Protein AF-A0A6G3Z5N4-F1 (afdb_monomer_lite)

pLDDT: m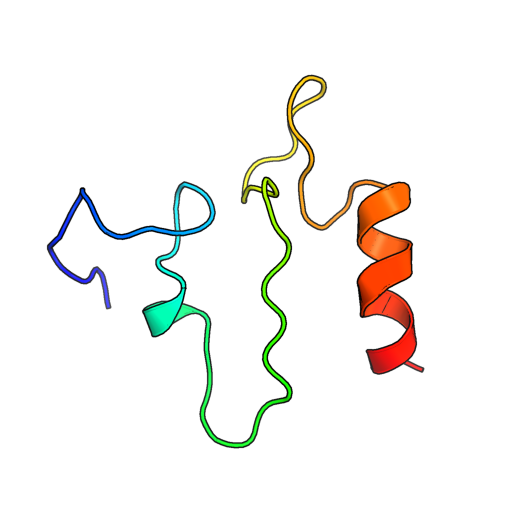ean 87.9, std 13.28, range [44.91, 97.12]

Structure (mmCIF, N/CA/C/O backbone):
data_AF-A0A6G3Z5N4-F1
#
_entry.id   AF-A0A6G3Z5N4-F1
#
loop_
_atom_site.group_PDB
_atom_site.id
_atom_site.type_symbol
_atom_site.label_atom_id
_atom_site.label_alt_id
_atom_site.label_comp_id
_atom_site.label_asym_id
_atom_site.label_entity_id
_atom_site.label_seq_id
_atom_site.pdbx_PDB_ins_code
_atom_site.Cartn_x
_atom_site.Cartn_y
_atom_site.Cartn_z
_atom_site.occupancy
_atom_site.B_iso_or_equiv
_atom_site.auth_seq_id
_atom_site.auth_comp_id
_atom_site.auth_asym_id
_atom_site.auth_atom_id
_atom_site.pdbx_PDB_model_num
ATOM 1 N N . LEU A 1 1 ? 2.328 -16.404 -9.559 1.00 46.47 1 LEU A N 1
ATOM 2 C CA . LEU A 1 1 ? 2.218 -15.771 -10.889 1.00 46.47 1 LEU A CA 1
ATOM 3 C C . LEU A 1 1 ? 3.246 -14.652 -10.962 1.00 46.47 1 LEU A C 1
ATOM 5 O O . LEU A 1 1 ? 3.020 -13.606 -10.377 1.00 46.47 1 LEU A O 1
ATOM 9 N N . THR A 1 2 ? 4.382 -14.876 -11.617 1.00 44.91 2 THR A N 1
ATOM 10 C CA . THR A 1 2 ? 5.162 -13.775 -12.195 1.00 44.91 2 THR A CA 1
ATOM 11 C C . THR A 1 2 ? 4.535 -13.532 -13.563 1.00 44.91 2 THR A C 1
ATOM 13 O O . THR A 1 2 ? 4.461 -14.448 -14.375 1.00 44.91 2 THR A O 1
ATOM 16 N N . THR A 1 3 ? 3.969 -12.357 -13.811 1.00 52.25 3 THR A N 1
ATOM 17 C CA . THR A 1 3 ? 3.192 -12.093 -15.038 1.00 52.25 3 THR A CA 1
ATOM 18 C C . THR A 1 3 ? 4.055 -12.004 -16.303 1.00 52.25 3 THR A C 1
ATOM 20 O O . THR A 1 3 ? 3.527 -11.718 -17.366 1.00 52.25 3 THR A O 1
ATOM 23 N N . GLY A 1 4 ? 5.372 -12.249 -16.232 1.00 55.59 4 GLY A N 1
ATOM 24 C CA . GLY A 1 4 ? 6.280 -12.251 -17.391 1.00 55.59 4 GLY A CA 1
ATOM 25 C C . GLY A 1 4 ? 6.501 -10.880 -18.045 1.00 55.59 4 GLY A C 1
ATOM 26 O O . GLY A 1 4 ? 7.427 -10.722 -18.833 1.00 55.59 4 GLY A O 1
ATOM 27 N N . GLU A 1 5 ? 5.709 -9.875 -17.683 1.00 60.09 5 GLU A N 1
ATOM 28 C CA . GLU A 1 5 ? 5.777 -8.511 -18.195 1.00 60.09 5 GLU A CA 1
ATOM 29 C C . GLU A 1 5 ? 6.477 -7.600 -17.189 1.00 60.09 5 GLU A C 1
ATOM 31 O O . GLU A 1 5 ? 5.858 -7.038 -16.292 1.00 60.09 5 GLU A O 1
ATOM 36 N N . GLY A 1 6 ? 7.789 -7.416 -17.351 1.00 59.22 6 GLY A N 1
ATOM 37 C CA . GLY A 1 6 ? 8.596 -6.539 -16.487 1.00 59.22 6 GLY A CA 1
ATOM 38 C C . GLY A 1 6 ? 8.217 -5.050 -16.528 1.00 59.22 6 GLY A C 1
ATOM 39 O O . GLY A 1 6 ? 8.739 -4.278 -15.735 1.00 59.22 6 GLY A O 1
ATOM 40 N N . ALA A 1 7 ? 7.321 -4.645 -17.433 1.00 65.81 7 ALA A N 1
ATOM 41 C CA . ALA A 1 7 ? 6.807 -3.279 -17.551 1.00 65.81 7 ALA A CA 1
ATOM 42 C C . ALA A 1 7 ? 5.442 -3.07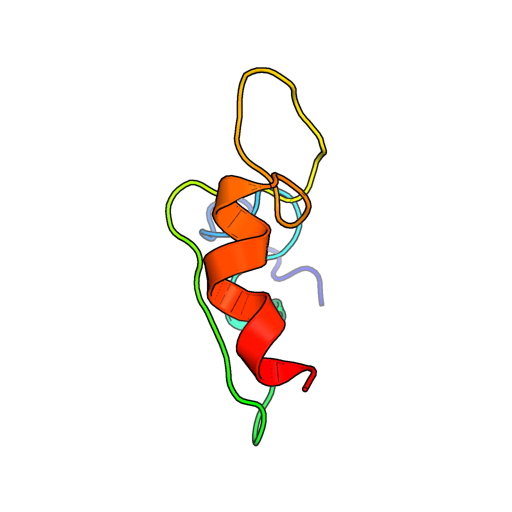7 -16.867 1.00 65.81 7 ALA A C 1
ATOM 44 O O . ALA A 1 7 ? 4.857 -1.999 -16.973 1.00 65.81 7 ALA A O 1
ATOM 45 N N . CYS A 1 8 ? 4.890 -4.104 -16.215 1.00 71.88 8 CYS A N 1
ATOM 46 C CA . CYS A 1 8 ? 3.610 -3.959 -15.537 1.00 71.88 8 CYS A CA 1
ATOM 47 C C . CYS A 1 8 ? 3.741 -3.038 -14.315 1.00 71.88 8 CYS A C 1
ATOM 49 O O . CYS A 1 8 ? 4.697 -3.109 -13.542 1.00 71.88 8 CYS A O 1
ATOM 51 N N . TRP A 1 9 ? 2.768 -2.142 -14.162 1.00 78.75 9 TRP A N 1
ATOM 52 C CA . TRP A 1 9 ? 2.733 -1.214 -13.042 1.00 78.75 9 TRP A CA 1
ATOM 53 C C . TRP A 1 9 ? 2.310 -1.935 -11.752 1.00 78.75 9 TRP A C 1
ATOM 55 O O . TRP A 1 9 ? 1.453 -2.828 -11.754 1.00 78.75 9 TRP A O 1
ATOM 65 N N . GLY A 1 10 ? 2.956 -1.567 -10.651 1.00 86.69 10 GLY A N 1
ATOM 66 C CA . GLY A 1 10 ? 2.906 -2.264 -9.374 1.00 86.69 10 GLY A CA 1
ATOM 67 C C . GLY A 1 10 ? 3.750 -1.551 -8.330 1.00 86.69 10 GLY A C 1
ATOM 68 O O . GLY A 1 10 ? 4.178 -0.418 -8.528 1.00 86.69 10 GLY A O 1
ATOM 69 N N . ASP A 1 11 ? 4.035 -2.246 -7.242 1.00 91.62 11 ASP A N 1
ATOM 70 C CA . ASP A 1 11 ? 4.794 -1.721 -6.102 1.00 91.62 11 ASP A CA 1
ATOM 71 C C . ASP A 1 11 ? 6.328 -1.871 -6.242 1.00 91.62 11 ASP A C 1
ATOM 73 O O . ASP A 1 11 ? 7.072 -1.755 -5.265 1.00 91.62 11 ASP A O 1
ATOM 77 N N . GLY A 1 12 ? 6.800 -2.196 -7.451 1.00 89.69 12 GLY A N 1
ATOM 78 C CA . GLY A 1 12 ? 8.191 -2.545 -7.756 1.00 89.69 12 GLY A CA 1
ATOM 79 C C . GLY A 1 12 ? 8.539 -4.036 -7.624 1.00 89.69 12 GLY A C 1
ATOM 80 O O . GLY A 1 12 ? 9.606 -4.435 -8.083 1.00 89.69 12 GLY A O 1
ATOM 81 N N . ILE A 1 13 ? 7.658 -4.865 -7.051 1.00 89.44 13 ILE A N 1
ATOM 82 C CA . ILE A 1 13 ? 7.832 -6.321 -6.874 1.00 89.44 13 ILE A CA 1
ATOM 83 C C . ILE A 1 13 ? 6.617 -7.097 -7.406 1.00 89.44 13 ILE A C 1
ATOM 85 O O . ILE A 1 13 ? 6.757 -8.052 -8.171 1.00 89.44 13 ILE A O 1
ATOM 89 N N . THR A 1 14 ? 5.420 -6.682 -7.003 1.00 89.69 14 THR A N 1
ATOM 90 C CA . THR A 1 14 ? 4.124 -7.286 -7.289 1.00 89.69 14 THR A CA 1
ATOM 91 C C . THR A 1 14 ? 3.312 -6.379 -8.224 1.00 89.69 14 THR A C 1
ATOM 93 O O . THR A 1 14 ? 3.033 -5.224 -7.888 1.00 89.69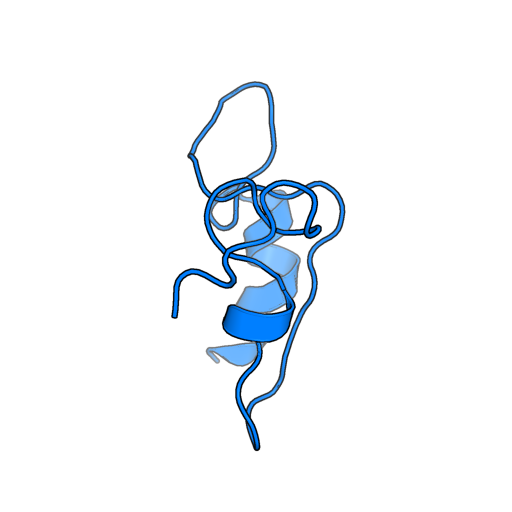 14 THR A O 1
ATOM 96 N N . PRO A 1 15 ? 2.876 -6.889 -9.388 1.00 91.06 15 PRO A N 1
ATOM 97 C CA . PRO A 1 15 ? 1.938 -6.188 -10.266 1.00 91.06 15 PRO A CA 1
ATOM 98 C C . PRO A 1 15 ? 0.586 -5.952 -9.579 1.00 91.06 15 PRO A C 1
ATOM 100 O O . PRO A 1 15 ? 0.095 -6.844 -8.883 1.00 91.06 15 PRO A O 1
ATOM 103 N N . ILE A 1 16 ? -0.092 -4.832 -9.860 1.00 90.19 16 ILE A N 1
ATOM 104 C CA . ILE A 1 16 ? -1.438 -4.550 -9.301 1.00 90.19 16 ILE A CA 1
ATOM 105 C C . ILE A 1 16 ? -2.422 -5.688 -9.598 1.00 90.19 16 ILE A C 1
ATOM 107 O O . ILE A 1 16 ? -3.170 -6.129 -8.728 1.00 90.19 16 ILE A O 1
ATOM 111 N N . THR A 1 17 ? -2.392 -6.209 -10.825 1.00 89.94 17 THR A N 1
ATOM 112 C CA . THR A 1 17 ? -3.276 -7.298 -11.265 1.00 89.94 17 THR A CA 1
ATOM 113 C C . THR A 1 17 ? -3.044 -8.605 -10.511 1.00 89.94 17 THR A C 1
ATOM 115 O O . THR A 1 17 ? -3.966 -9.408 -10.412 1.00 89.94 17 THR A O 1
ATOM 118 N N . ALA A 1 18 ? -1.839 -8.821 -9.973 1.00 90.44 18 ALA A N 1
ATOM 119 C CA . ALA A 1 18 ? -1.514 -9.975 -9.141 1.00 90.44 18 ALA A CA 1
ATOM 120 C C . ALA A 1 18 ? -1.825 -9.734 -7.654 1.00 90.44 18 ALA A C 1
ATOM 122 O O . ALA A 1 18 ? -2.090 -10.694 -6.933 1.00 90.44 18 ALA A O 1
ATOM 123 N N . ALA A 1 19 ? -1.793 -8.476 -7.203 1.00 92.31 19 ALA A N 1
ATOM 124 C CA . ALA A 1 19 ? -2.148 -8.090 -5.840 1.00 92.31 19 ALA A CA 1
ATOM 125 C C . ALA A 1 19 ? -3.667 -8.098 -5.605 1.00 92.31 19 ALA A C 1
ATOM 127 O O . ALA A 1 19 ? -4.120 -8.393 -4.500 1.00 92.31 19 ALA A O 1
ATOM 128 N N . HIS A 1 20 ? -4.462 -7.783 -6.633 1.00 94.06 20 HIS A N 1
ATOM 129 C CA . HIS A 1 20 ? -5.914 -7.735 -6.505 1.00 94.06 20 HIS A CA 1
ATOM 130 C C . HIS A 1 20 ? -6.540 -9.130 -6.438 1.00 94.06 20 HIS A C 1
ATOM 132 O O . HIS A 1 20 ? -6.312 -9.981 -7.297 1.00 94.06 20 HIS A O 1
ATOM 138 N N . LEU A 1 21 ? -7.408 -9.333 -5.448 1.00 95.00 21 LEU A N 1
ATOM 139 C CA . LEU A 1 21 ? -8.145 -10.579 -5.259 1.00 95.00 21 LEU A CA 1
ATOM 140 C C . LEU A 1 21 ? -9.639 -10.378 -5.509 1.00 95.00 21 LEU A C 1
ATOM 142 O O . LEU A 1 21 ? -10.231 -9.357 -5.143 1.00 95.00 21 LEU A O 1
ATOM 146 N N . ALA A 1 22 ? -10.266 -11.382 -6.122 1.00 95.62 22 ALA A N 1
ATOM 147 C CA . ALA A 1 22 ? -11.713 -11.411 -6.275 1.00 95.62 22 ALA A CA 1
ATOM 148 C C . ALA A 1 22 ? -12.387 -11.433 -4.896 1.00 95.62 22 ALA A C 1
ATOM 150 O O . ALA A 1 22 ? -11.923 -12.112 -3.982 1.00 95.62 22 ALA A O 1
ATOM 151 N N . HIS A 1 23 ? -13.492 -10.696 -4.765 1.00 95.69 23 HIS A N 1
ATOM 152 C CA . HIS A 1 23 ? -14.273 -10.556 -3.527 1.00 95.69 23 HIS A CA 1
ATOM 153 C C . HIS A 1 23 ? -13.550 -9.872 -2.353 1.00 95.69 23 HIS A C 1
ATOM 155 O O . HIS A 1 23 ? -14.145 -9.725 -1.288 1.00 95.69 23 HIS A O 1
ATOM 161 N N . ALA A 1 24 ? -12.316 -9.402 -2.544 1.00 95.44 24 ALA A N 1
ATOM 162 C CA . ALA A 1 24 ? -11.633 -8.546 -1.586 1.00 95.44 24 ALA A CA 1
ATOM 163 C C . ALA A 1 24 ? -11.944 -7.067 -1.847 1.00 95.44 24 ALA A C 1
ATOM 165 O O . ALA A 1 24 ? -12.225 -6.651 -2.977 1.00 95.44 24 ALA A O 1
ATOM 166 N N . LYS A 1 25 ? -11.832 -6.246 -0.799 1.00 95.06 25 LYS A N 1
ATOM 167 C CA . LYS A 1 25 ? -11.711 -4.799 -0.968 1.00 95.06 25 LYS A CA 1
ATOM 168 C C . LYS A 1 25 ? -10.282 -4.490 -1.406 1.00 95.06 25 LYS A C 1
ATOM 170 O O . LYS A 1 25 ? -9.361 -4.536 -0.600 1.00 95.06 25 LYS A O 1
ATOM 175 N N . ASN A 1 26 ? -10.113 -4.208 -2.692 1.00 95.44 26 ASN A N 1
ATOM 176 C CA . ASN A 1 26 ? -8.815 -3.884 -3.270 1.00 95.44 26 ASN A CA 1
ATOM 177 C C . ASN A 1 26 ? -8.546 -2.380 -3.159 1.00 95.44 26 ASN A C 1
ATOM 179 O O . ASN A 1 26 ? -9.408 -1.570 -3.504 1.00 95.44 26 ASN A O 1
ATOM 183 N N . LEU A 1 27 ? -7.355 -2.021 -2.684 1.00 95.50 27 LEU A N 1
ATOM 184 C CA . LEU A 1 27 ? -6.884 -0.644 -2.558 1.00 95.50 27 LEU A CA 1
ATOM 185 C C . LEU A 1 27 ? -5.620 -0.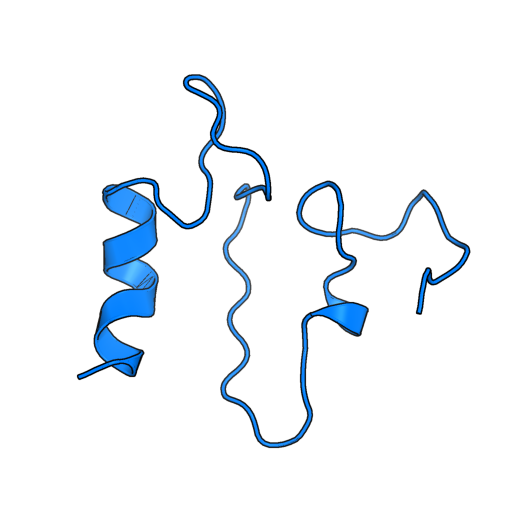484 -3.398 1.00 95.50 27 LEU A C 1
ATOM 187 O O . LEU A 1 27 ? -4.730 -1.329 -3.340 1.00 95.50 27 LEU A O 1
ATOM 191 N N . VAL A 1 28 ? -5.536 0.618 -4.138 1.00 94.69 28 VAL A N 1
ATOM 192 C CA . VAL A 1 28 ? -4.318 1.021 -4.847 1.00 94.69 28 VAL A CA 1
ATOM 193 C C . VAL A 1 28 ? -3.821 2.301 -4.198 1.00 94.69 28 VAL A C 1
ATOM 195 O O . VAL A 1 28 ? -4.528 3.308 -4.188 1.00 94.69 28 VAL A O 1
ATOM 198 N N . LEU A 1 29 ? -2.619 2.240 -3.634 1.00 94.69 29 LEU A N 1
ATOM 199 C CA . LEU A 1 29 ? -1.963 3.361 -2.971 1.00 94.69 29 LEU A CA 1
ATOM 200 C C . LEU A 1 29 ? -0.974 3.970 -3.969 1.00 94.69 29 LEU A C 1
ATOM 202 O O . LEU A 1 29 ? -0.019 3.312 -4.379 1.00 94.69 29 LEU A O 1
ATOM 206 N N . GLN A 1 30 ? -1.251 5.194 -4.417 1.00 92.75 30 GLN A N 1
ATOM 207 C CA . GLN A 1 30 ? -0.458 5.855 -5.453 1.00 92.75 30 GLN A CA 1
ATOM 208 C C . GLN A 1 30 ? 0.946 6.193 -4.935 1.00 92.75 30 GLN A C 1
ATOM 210 O O . GLN A 1 30 ? 1.083 6.705 -3.828 1.00 92.75 30 GLN A O 1
ATOM 215 N N . ASP A 1 31 ? 1.968 5.931 -5.754 1.00 92.38 31 ASP A N 1
ATOM 216 C CA . ASP A 1 31 ? 3.383 6.205 -5.456 1.00 92.38 31 ASP A CA 1
ATOM 217 C C . ASP A 1 31 ? 3.901 5.533 -4.164 1.00 92.38 31 ASP A C 1
ATOM 219 O O . ASP A 1 31 ? 4.833 6.018 -3.521 1.00 92.38 31 ASP A O 1
ATOM 223 N N . VAL A 1 32 ? 3.314 4.383 -3.808 1.00 94.88 32 VAL A N 1
ATOM 224 C CA . VAL A 1 32 ? 3.712 3.531 -2.678 1.00 94.88 32 VAL A CA 1
ATOM 225 C C . VAL A 1 32 ? 4.293 2.214 -3.190 1.00 94.88 32 VAL A C 1
ATOM 227 O O . VAL A 1 32 ? 3.767 1.609 -4.123 1.00 94.88 32 VAL A O 1
ATOM 230 N N . TYR A 1 33 ? 5.371 1.755 -2.555 1.00 94.38 33 TYR A N 1
ATOM 231 C CA . TYR A 1 33 ? 6.169 0.619 -3.016 1.00 94.38 33 TYR A CA 1
ATOM 232 C C . TYR A 1 33 ? 6.291 -0.484 -1.961 1.00 94.38 33 TYR A C 1
ATOM 234 O O . TYR A 1 33 ? 5.921 -0.315 -0.798 1.00 94.38 33 TYR A O 1
ATOM 242 N N . HIS A 1 34 ? 6.827 -1.635 -2.373 1.00 94.12 34 HIS A N 1
ATOM 243 C CA . HIS A 1 34 ? 6.940 -2.813 -1.515 1.00 94.12 34 HIS A CA 1
ATOM 244 C C . HIS A 1 34 ? 7.974 -2.645 -0.401 1.00 94.12 34 HIS A C 1
ATOM 246 O O . HIS A 1 34 ? 7.776 -3.084 0.732 1.00 94.12 34 HIS A O 1
ATOM 252 N N . SER A 1 35 ? 9.113 -2.050 -0.752 1.00 92.50 35 SER A N 1
ATOM 253 C CA . SER A 1 35 ? 10.292 -2.028 0.105 1.00 92.50 35 SER A CA 1
ATOM 254 C C . SER A 1 35 ? 10.253 -0.840 1.066 1.00 92.50 35 SER A C 1
ATOM 256 O O . SER A 1 35 ? 10.096 0.287 0.599 1.00 92.50 35 SER A O 1
ATOM 258 N N . PRO A 1 36 ? 10.483 -1.048 2.377 1.00 90.94 36 PRO A N 1
ATOM 259 C CA . PRO A 1 36 ? 10.660 0.044 3.326 1.00 90.94 36 PRO A CA 1
ATOM 260 C C . PRO A 1 36 ? 11.893 0.869 2.957 1.00 90.94 36 PRO A C 1
ATOM 262 O O . PRO A 1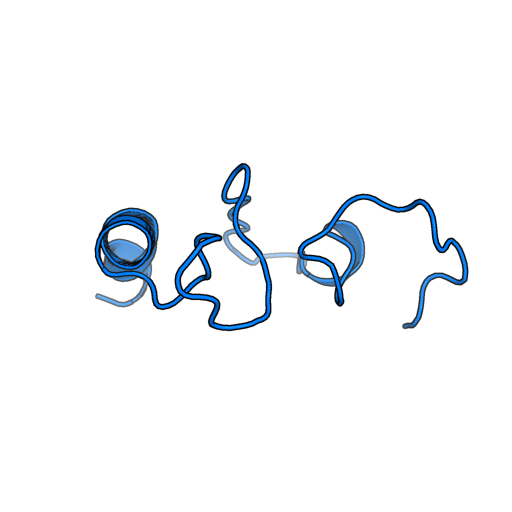 36 ? 13.028 0.435 3.159 1.00 90.94 36 PRO A O 1
ATOM 265 N N . ASN A 1 37 ? 11.666 2.056 2.398 1.00 88.06 37 ASN A N 1
ATOM 266 C CA . ASN A 1 37 ? 12.705 2.980 1.966 1.00 88.06 37 ASN A CA 1
ATOM 267 C C . ASN A 1 37 ? 12.487 4.349 2.648 1.00 88.06 37 ASN A C 1
ATOM 269 O O . ASN A 1 37 ? 11.358 4.827 2.688 1.00 88.06 37 ASN A O 1
ATOM 273 N N . PRO A 1 38 ? 13.528 5.001 3.194 1.00 86.38 38 PRO A N 1
ATOM 274 C CA . PRO A 1 38 ? 13.395 6.342 3.768 1.00 86.38 38 PRO A CA 1
ATOM 275 C C . PRO A 1 38 ? 12.973 7.433 2.770 1.00 86.38 38 PRO A C 1
ATOM 277 O O . PRO A 1 38 ? 12.392 8.433 3.175 1.00 86.38 38 PRO A O 1
ATOM 280 N N . GLU A 1 39 ? 13.290 7.269 1.486 1.00 91.31 39 GLU A N 1
ATOM 281 C CA . GLU A 1 39 ? 13.041 8.257 0.427 1.00 91.31 39 GLU A CA 1
ATOM 282 C C . GLU A 1 39 ? 11.733 8.004 -0.334 1.00 91.31 39 GLU A C 1
ATOM 284 O O . GLU A 1 39 ? 11.267 8.870 -1.072 1.00 91.31 39 GLU A O 1
ATOM 289 N N . ILE A 1 40 ? 11.148 6.813 -0.181 1.00 90.94 40 ILE A N 1
ATOM 290 C CA . ILE A 1 40 ? 9.990 6.353 -0.949 1.00 90.94 40 ILE A CA 1
ATOM 291 C C . ILE A 1 40 ? 8.987 5.707 0.006 1.00 90.94 40 ILE A C 1
ATOM 293 O O . ILE A 1 40 ? 9.333 4.791 0.749 1.00 90.94 40 ILE A O 1
ATOM 297 N N . ALA A 1 41 ? 7.730 6.147 -0.039 1.00 95.06 41 ALA A N 1
ATOM 298 C CA . ALA A 1 41 ? 6.683 5.604 0.816 1.00 95.06 41 ALA A CA 1
ATOM 299 C C . ALA A 1 41 ? 6.435 4.107 0.543 1.00 95.06 41 ALA A C 1
ATOM 301 O O . ALA A 1 41 ? 6.439 3.646 -0.600 1.00 95.06 41 ALA A O 1
ATOM 302 N N . TRP A 1 42 ? 6.167 3.353 1.607 1.00 95.88 42 TRP A N 1
ATOM 303 C CA . TRP A 1 42 ? 5.780 1.942 1.551 1.00 95.88 42 TRP A CA 1
ATOM 304 C C . TRP A 1 42 ? 4.553 1.711 2.437 1.00 95.88 42 TRP A C 1
ATOM 306 O O . TRP A 1 42 ? 4.131 2.603 3.173 1.00 95.88 42 TRP A O 1
ATOM 316 N N . TYR A 1 43 ? 3.958 0.520 2.394 1.00 95.00 43 TYR A N 1
ATOM 317 C CA . TYR A 1 43 ? 2.672 0.248 3.063 1.00 95.00 43 TYR A CA 1
ATOM 318 C C . TYR A 1 43 ? 2.665 0.530 4.564 1.00 95.00 43 TYR A C 1
ATOM 320 O O . TYR A 1 43 ? 1.620 0.864 5.118 1.00 95.00 43 TYR A O 1
ATOM 328 N N . GLY A 1 44 ? 3.824 0.368 5.207 1.00 95.12 44 GLY A N 1
ATOM 329 C CA . GLY A 1 44 ? 4.017 0.601 6.633 1.00 95.12 44 GLY A CA 1
ATOM 330 C C . GLY A 1 44 ? 4.416 2.031 7.001 1.00 95.12 44 GLY A C 1
ATOM 331 O O . GLY A 1 44 ? 4.578 2.308 8.188 1.00 95.12 44 GLY A O 1
ATOM 332 N N . SER A 1 45 ? 4.587 2.940 6.035 1.00 95.75 45 SER A N 1
ATOM 333 C CA . SER A 1 45 ? 4.820 4.356 6.332 1.00 95.75 45 SER A CA 1
ATOM 334 C C . SER A 1 45 ? 3.628 4.936 7.112 1.00 95.75 45 SER A C 1
ATOM 336 O O . SER A 1 45 ? 2.487 4.686 6.713 1.00 95.75 45 SER A O 1
ATOM 338 N N . PRO A 1 46 ? 3.831 5.710 8.197 1.00 94.62 46 PRO A N 1
ATOM 339 C CA . PRO A 1 46 ? 2.738 6.172 9.061 1.00 94.62 46 PRO A CA 1
ATOM 340 C C . PRO A 1 46 ? 1.588 6.873 8.319 1.00 94.62 46 PRO A C 1
ATOM 342 O O . PRO A 1 46 ? 0.415 6.611 8.579 1.00 94.62 46 PRO A O 1
ATOM 345 N N . GLU A 1 47 ? 1.912 7.731 7.356 1.00 94.12 47 GLU A N 1
ATOM 346 C CA . GLU A 1 47 ? 0.958 8.451 6.512 1.00 94.12 47 GLU A CA 1
ATOM 347 C C . GLU A 1 47 ? 0.183 7.541 5.548 1.00 94.12 47 GLU A C 1
ATOM 349 O O . GLU A 1 47 ? -0.941 7.863 5.160 1.00 94.12 47 GLU A O 1
ATOM 354 N N . ILE A 1 48 ? 0.759 6.394 5.189 1.00 96.94 48 ILE A N 1
ATOM 355 C CA . ILE A 1 48 ? 0.139 5.392 4.324 1.00 96.94 48 ILE A CA 1
ATOM 356 C C . ILE A 1 48 ? -0.746 4.450 5.139 1.00 96.94 48 ILE A C 1
ATOM 358 O O . ILE A 1 48 ? -1.862 4.155 4.718 1.00 96.94 48 ILE A O 1
ATOM 362 N N . VAL A 1 49 ? -0.304 4.042 6.333 1.00 96.81 49 VAL A N 1
ATOM 363 C CA . VAL A 1 49 ? -1.081 3.200 7.260 1.00 96.81 49 VAL A CA 1
ATOM 364 C C . VAL A 1 49 ? -2.449 3.814 7.545 1.00 96.81 49 VAL A C 1
ATOM 366 O O . VAL A 1 49 ? -3.462 3.119 7.485 1.00 96.81 49 VAL A O 1
ATOM 369 N N . ASN A 1 50 ? -2.503 5.129 7.759 1.00 95.50 50 ASN A N 1
ATOM 370 C CA . ASN A 1 50 ? -3.756 5.847 8.002 1.00 95.50 50 ASN A CA 1
ATOM 371 C C . ASN A 1 50 ? -4.785 5.716 6.863 1.00 95.50 50 ASN A C 1
ATOM 373 O O . ASN A 1 50 ? -5.969 5.926 7.104 1.00 95.50 50 ASN A O 1
ATOM 377 N N . GLN A 1 51 ? -4.365 5.368 5.642 1.00 95.81 51 GLN A N 1
ATOM 378 C CA . GLN A 1 51 ? -5.262 5.221 4.490 1.00 95.81 51 GLN A CA 1
ATOM 379 C C . GLN A 1 51 ? -5.957 3.857 4.431 1.00 95.81 51 GLN A C 1
ATOM 381 O O . GLN A 1 51 ? -6.974 3.725 3.754 1.00 95.81 51 GLN A O 1
ATOM 386 N N . TRP A 1 52 ? -5.410 2.832 5.090 1.00 96.19 52 TRP A N 1
ATOM 387 C CA . TRP A 1 52 ? -5.934 1.466 4.985 1.00 96.19 52 TRP A CA 1
ATOM 388 C C . TRP A 1 52 ? -6.226 0.798 6.329 1.00 96.19 52 TRP A C 1
ATOM 390 O O . TRP A 1 52 ? -6.956 -0.192 6.361 1.00 96.19 52 TRP A O 1
ATOM 400 N N . ILE A 1 53 ? -5.712 1.319 7.445 1.00 97.12 53 ILE A N 1
ATOM 401 C CA . ILE A 1 53 ? -5.882 0.684 8.759 1.00 97.12 53 ILE A CA 1
ATOM 402 C C . ILE A 1 53 ? -7.342 0.624 9.221 1.00 97.12 53 ILE A C 1
ATOM 404 O O . ILE A 1 53 ? -7.709 -0.288 9.956 1.00 97.12 53 ILE A O 1
ATOM 408 N N . GLU A 1 54 ? -8.195 1.532 8.737 1.00 95.62 54 GLU A N 1
ATOM 409 C CA . GLU A 1 54 ? -9.637 1.515 9.012 1.00 95.62 54 GLU A CA 1
ATOM 410 C C . GLU A 1 54 ? -10.333 0.224 8.550 1.00 95.62 54 GLU A C 1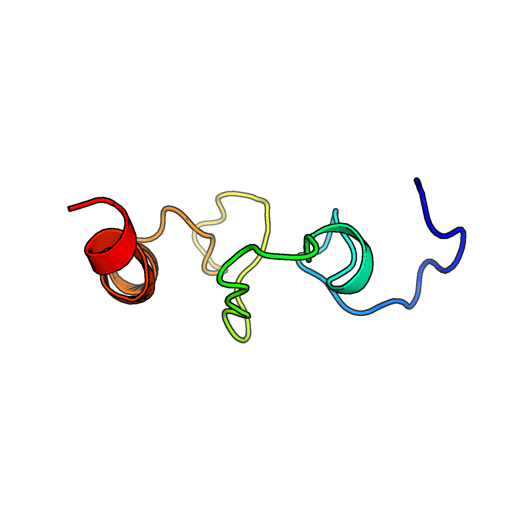
ATOM 412 O O . GLU A 1 54 ? -11.383 -0.121 9.078 1.00 95.62 54 GLU A O 1
ATOM 417 N N . TYR A 1 55 ? -9.751 -0.517 7.600 1.00 94.88 55 TYR A N 1
ATOM 418 C CA . TYR A 1 55 ? -10.309 -1.781 7.109 1.00 94.88 55 TYR A CA 1
ATOM 419 C C . TYR A 1 55 ? -9.974 -2.990 7.982 1.00 94.88 55 TYR A C 1
ATOM 421 O O . TYR A 1 55 ? -10.452 -4.087 7.696 1.00 94.88 55 TYR A O 1
ATOM 429 N N . LEU A 1 56 ? -9.136 -2.812 9.006 1.00 92.88 56 LEU A N 1
ATOM 430 C CA . LEU A 1 56 ? -8.756 -3.866 9.949 1.00 92.88 56 LEU A CA 1
ATOM 431 C C . LEU A 1 56 ? -9.452 -3.744 11.312 1.00 92.88 56 LEU A C 1
ATOM 433 O O . LEU A 1 56 ? -9.194 -4.566 12.192 1.00 92.88 56 LEU A O 1
ATOM 437 N N . LEU A 1 57 ? -10.286 -2.718 11.491 1.00 87.12 57 LEU A N 1
ATOM 438 C CA . LEU A 1 57 ? -11.071 -2.458 12.699 1.00 87.12 57 LEU A CA 1
ATOM 439 C C . LEU A 1 57 ? -12.499 -2.990 12.533 1.00 87.12 57 LEU A C 1
ATOM 441 O O . LEU A 1 57 ? -13.034 -3.503 13.540 1.00 87.12 57 LEU A O 1
#

Foldseek 3Di:
DPPPDCPADDQNPDHLVRVDDPPDDRDDDPQEHPDDDPVGHHCPDPVNCVVCVVVVD

Sequence (57 aa):
LTTGEGACWGDGITPITAAHLAHAKNLVLQDVYHSPNPEIAWYGSPEIVNQWIEYLL

Secondary structure (DSSP, 8-state):
---S-TT--BSSSSBHHHH--TTS-----TT-BSS--SSS-BTTSHHHHHHHGGGG-

Radius of gyration: 12.27 Å; chains: 1; bounding box: 28×24×31 Å